Protein AF-A0A1H8G679-F1 (afdb_monomer)

pLDDT: mean 82.51, std 10.36, range [53.38, 97.31]

Secondary structure (DSSP, 8-state):
--S-HHHHHHHHHHHHH-SSSHHHHHHHHHHHHHHHHHHHHHHHHHHHHTT-THHHHHHHHHH-HHHHS---------HHHHHHHHHHHHHHHH--

Mean predicted aligned error: 12.91 Å

Radius of gyration: 24.79 Å; Cα contacts (8 Å, |Δi|>4): 46; chains: 1; bounding box: 45×52×51 Å

Organism: Stigmatella aurantiaca (NCBI:txid41)

Structure (mmCIF, N/CA/C/O backbone):
data_AF-A0A1H8G679-F1
#
_entry.id   AF-A0A1H8G679-F1
#
loop_
_atom_site.group_PDB
_atom_site.id
_atom_site.type_symbol
_atom_site.label_atom_id
_atom_site.label_alt_id
_atom_site.label_comp_id
_atom_site.label_asym_id
_atom_site.label_entity_id
_atom_site.label_seq_id
_atom_site.pdbx_PDB_ins_code
_atom_site.Cartn_x
_atom_site.Cartn_y
_atom_site.Cartn_z
_atom_site.occupancy
_atom_site.B_iso_or_equiv
_atom_site.aut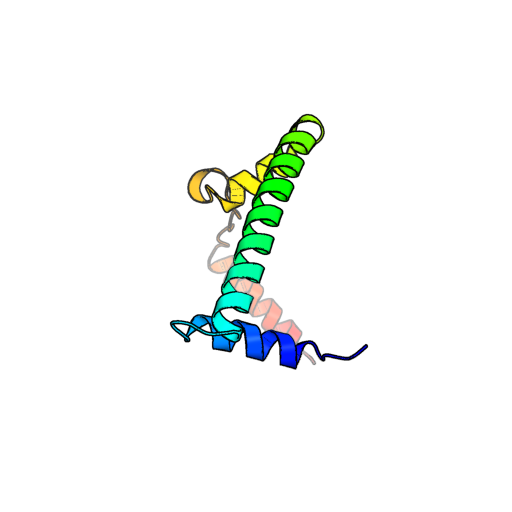h_seq_id
_atom_site.auth_comp_id
_atom_site.auth_asym_id
_atom_site.auth_atom_id
_atom_site.pdbx_PDB_model_num
ATOM 1 N N . MET A 1 1 ? 12.975 4.810 20.654 1.00 53.38 1 MET A N 1
ATOM 2 C CA . MET A 1 1 ? 12.595 3.412 20.362 1.00 53.38 1 MET A CA 1
ATOM 3 C C . MET A 1 1 ? 11.812 2.900 21.558 1.00 53.38 1 MET A C 1
ATOM 5 O O . MET A 1 1 ? 12.363 2.933 22.647 1.00 53.38 1 MET A O 1
ATOM 9 N N . GLY A 1 2 ? 10.534 2.552 21.410 1.00 82.44 2 GLY A N 1
ATOM 10 C CA . GLY A 1 2 ? 9.691 2.190 22.565 1.00 82.44 2 GLY A CA 1
ATOM 11 C C . GLY A 1 2 ? 8.545 1.228 22.258 1.00 82.44 2 GLY A C 1
ATOM 12 O O . GLY A 1 2 ? 7.821 0.843 23.167 1.00 82.44 2 GLY A O 1
ATOM 13 N N . VAL A 1 3 ? 8.383 0.828 20.997 1.00 85.38 3 VAL A N 1
ATOM 14 C CA . VAL A 1 3 ? 7.408 -0.179 20.577 1.00 85.38 3 VAL A CA 1
ATOM 15 C C . VAL A 1 3 ? 8.068 -1.014 19.488 1.00 85.38 3 VAL A C 1
ATOM 17 O O . VAL A 1 3 ? 8.643 -0.464 18.551 1.00 85.38 3 VAL A O 1
ATOM 20 N N . GLU A 1 4 ? 8.022 -2.331 19.642 1.00 92.88 4 GLU A N 1
ATOM 21 C CA . GLU A 1 4 ? 8.549 -3.278 18.661 1.00 92.88 4 GLU A CA 1
ATOM 22 C C . GLU A 1 4 ? 7.531 -3.505 17.534 1.00 92.88 4 GLU A C 1
ATOM 24 O O . GLU A 1 4 ? 6.319 -3.486 17.762 1.00 92.88 4 GLU A O 1
ATOM 29 N N . GLU A 1 5 ? 8.008 -3.770 16.317 1.00 90.31 5 GLU A N 1
ATOM 30 C CA . GLU A 1 5 ? 7.163 -3.947 15.125 1.00 90.31 5 GLU A CA 1
ATOM 31 C C . GLU A 1 5 ? 6.088 -5.024 15.320 1.00 90.31 5 GLU A C 1
ATOM 33 O O . GLU A 1 5 ? 4.912 -4.816 15.021 1.00 90.31 5 GLU A O 1
ATOM 38 N N . HIS A 1 6 ? 6.459 -6.158 15.916 1.00 94.06 6 HIS A N 1
ATOM 39 C CA . HIS A 1 6 ? 5.524 -7.247 16.186 1.00 94.06 6 HIS A CA 1
ATOM 40 C C . HIS A 1 6 ? 4.412 -6.839 17.169 1.00 94.06 6 HIS A C 1
ATOM 42 O O . HIS A 1 6 ? 3.328 -7.424 17.178 1.00 94.06 6 HIS A O 1
ATOM 48 N N . THR A 1 7 ? 4.660 -5.844 18.023 1.00 93.75 7 THR A N 1
ATOM 49 C CA . THR A 1 7 ? 3.656 -5.310 18.946 1.00 93.75 7 THR A CA 1
ATOM 50 C C . THR A 1 7 ? 2.661 -4.429 18.200 1.00 93.75 7 THR A C 1
ATOM 52 O O . THR A 1 7 ? 1.457 -4.619 18.366 1.00 93.75 7 THR A O 1
ATOM 55 N N . ILE A 1 8 ? 3.139 -3.571 17.295 1.00 91.88 8 ILE A N 1
ATOM 56 C CA . ILE A 1 8 ? 2.277 -2.777 16.405 1.00 91.88 8 ILE A CA 1
ATOM 57 C C . ILE A 1 8 ? 1.431 -3.694 15.512 1.00 91.88 8 ILE A C 1
ATOM 59 O O . ILE A 1 8 ? 0.214 -3.530 15.432 1.00 91.88 8 ILE A O 1
ATOM 63 N N . SER A 1 9 ? 2.055 -4.709 14.908 1.00 93.50 9 SER A N 1
ATOM 64 C CA . SER A 1 9 ? 1.365 -5.691 14.069 1.00 93.50 9 SER A CA 1
ATOM 65 C C . SER A 1 9 ? 0.260 -6.416 14.842 1.00 93.50 9 SER A C 1
ATOM 67 O O . SER A 1 9 ? -0.878 -6.486 14.375 1.00 93.50 9 SER A O 1
ATOM 69 N N . ARG A 1 10 ? 0.528 -6.879 16.072 1.00 94.81 10 ARG A N 1
ATOM 70 C CA . ARG A 1 10 ? -0.503 -7.505 16.921 1.00 94.81 10 ARG A CA 1
ATOM 71 C C . ARG A 1 10 ? -1.671 -6.565 17.217 1.00 94.81 10 ARG A C 1
ATOM 73 O O . ARG A 1 10 ? -2.817 -7.003 17.156 1.00 94.81 10 ARG A O 1
ATOM 80 N N . TRP A 1 11 ? -1.407 -5.297 17.532 1.00 95.62 11 TRP A N 1
ATOM 81 C CA . TRP A 1 11 ? -2.457 -4.306 17.795 1.00 95.62 11 TRP A CA 1
ATOM 82 C C . TRP A 1 11 ? -3.330 -4.046 16.569 1.00 95.62 11 TRP A C 1
ATOM 84 O O . TRP A 1 11 ? -4.553 -4.008 16.691 1.00 95.62 11 TRP A O 1
ATOM 94 N N . TYR A 1 12 ? -2.716 -3.933 15.392 1.00 93.94 12 TYR A N 1
ATOM 95 C CA . TYR A 1 12 ? -3.431 -3.739 14.136 1.00 93.94 12 TYR A CA 1
ATOM 96 C C . TYR A 1 12 ? -4.352 -4.923 13.804 1.00 93.94 12 TYR A C 1
ATOM 98 O O . TYR A 1 12 ? -5.544 -4.727 13.564 1.00 93.94 12 TYR A O 1
ATOM 106 N N . HIS A 1 13 ? -3.831 -6.156 13.856 1.00 95.62 13 HIS A N 1
ATOM 107 C CA . HIS A 1 13 ? -4.617 -7.362 13.561 1.00 95.62 13 HIS A CA 1
ATOM 108 C C . HIS A 1 13 ? -5.739 -7.579 14.578 1.00 95.62 13 HIS A C 1
ATOM 110 O O . HIS A 1 13 ? -6.840 -7.988 14.217 1.00 95.62 13 HIS A O 1
ATOM 116 N N . ARG A 1 14 ? -5.488 -7.261 15.851 1.00 95.50 14 ARG A N 1
ATOM 117 C CA . ARG A 1 14 ? -6.517 -7.291 16.891 1.00 95.50 14 ARG A CA 1
ATOM 118 C C . ARG A 1 14 ? -7.642 -6.290 16.612 1.00 95.50 14 ARG A C 1
ATOM 120 O O . ARG A 1 14 ? -8.810 -6.626 16.759 1.00 95.50 14 ARG A O 1
ATOM 127 N N . GLY A 1 15 ? -7.312 -5.079 16.169 1.00 95.50 15 GLY A N 1
ATOM 128 C CA . GLY A 1 15 ? -8.306 -4.066 15.812 1.00 95.50 15 GLY A CA 1
ATOM 129 C C . GLY A 1 15 ? -9.200 -4.436 14.622 1.00 95.50 15 GLY A C 1
ATOM 130 O O . GLY A 1 15 ? -10.295 -3.890 14.484 1.00 95.50 15 GLY A O 1
ATOM 131 N N . ALA A 1 16 ? -8.777 -5.383 13.780 1.00 94.50 16 ALA A N 1
ATOM 132 C CA . ALA A 1 16 ? -9.587 -5.874 12.668 1.00 94.50 16 ALA A CA 1
ATOM 133 C C . ALA A 1 16 ? -10.808 -6.689 13.138 1.00 94.50 16 ALA A C 1
ATOM 135 O O . ALA A 1 16 ? -11.853 -6.642 12.490 1.00 94.50 16 ALA A O 1
ATOM 136 N N . SER A 1 17 ? -10.695 -7.404 14.265 1.00 94.62 17 SER A N 1
ATOM 137 C CA . SER A 1 17 ? -11.754 -8.268 14.811 1.00 94.62 17 SER A CA 1
ATOM 138 C C . SER A 1 17 ? -12.620 -7.601 15.885 1.00 94.62 17 SER A C 1
ATOM 140 O O . SER A 1 17 ? -13.701 -8.099 16.199 1.00 94.62 17 SER A O 1
ATOM 142 N N . GLU A 1 18 ? -12.186 -6.470 16.443 1.00 94.62 18 GLU A N 1
ATOM 143 C CA . GLU A 1 18 ? -12.955 -5.713 17.434 1.00 94.62 18 GLU A CA 1
ATOM 144 C C . GLU A 1 18 ? -13.980 -4.774 16.771 1.00 94.62 18 GLU A C 1
ATOM 146 O O . GLU A 1 18 ? -13.688 -4.086 15.796 1.00 94.62 18 GLU A O 1
ATOM 151 N N . ALA A 1 19 ? -15.195 -4.690 17.323 1.00 92.06 19 ALA A N 1
ATOM 152 C CA . ALA A 1 19 ? -16.233 -3.787 16.808 1.00 92.06 19 ALA A CA 1
ATOM 153 C C . ALA A 1 19 ? -16.030 -2.318 17.237 1.00 92.06 19 ALA A C 1
ATOM 155 O O . ALA A 1 19 ? -16.492 -1.403 16.560 1.00 92.06 19 ALA A O 1
ATOM 156 N N . ARG A 1 20 ? -15.366 -2.088 18.379 1.00 93.31 20 ARG A N 1
ATOM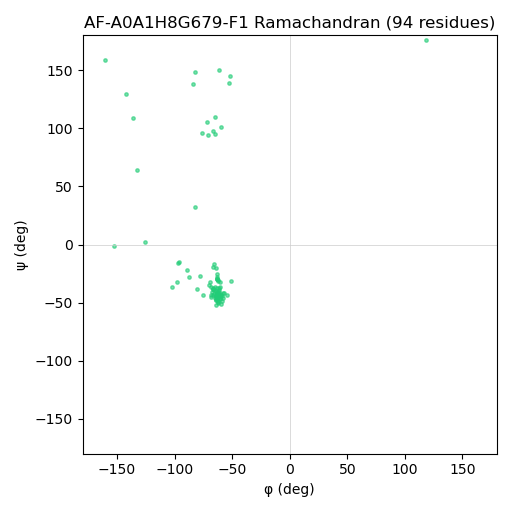 157 C CA . ARG A 1 20 ? -15.109 -0.769 18.984 1.00 93.31 20 ARG A CA 1
ATOM 158 C C . ARG A 1 20 ? -13.954 -0.848 19.986 1.00 93.31 20 ARG A C 1
ATOM 160 O O . ARG A 1 20 ? -13.707 -1.924 20.521 1.00 93.31 20 ARG A O 1
ATOM 167 N N . GLY A 1 21 ? -13.327 0.287 20.291 1.00 95.69 21 GLY A N 1
ATOM 168 C CA . GLY A 1 21 ? -12.229 0.399 21.258 1.00 95.69 21 GLY A CA 1
ATOM 169 C C . GLY A 1 21 ? -10.924 0.888 20.627 1.00 95.69 21 GLY A C 1
ATOM 170 O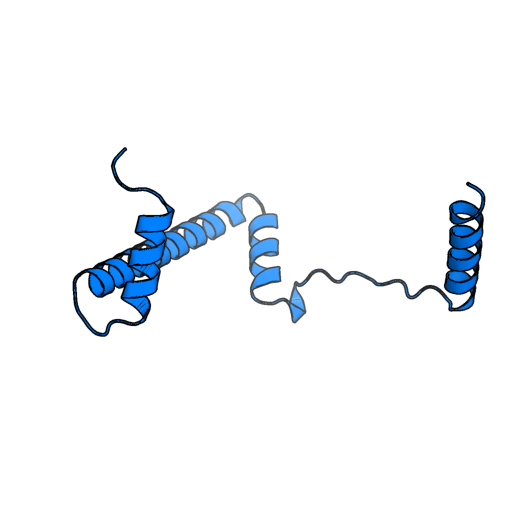 O . GLY A 1 21 ? -10.836 1.049 19.413 1.00 95.69 21 GLY A O 1
ATOM 171 N N . LEU A 1 22 ? -9.897 1.092 21.458 1.00 96.56 22 LEU A N 1
ATOM 172 C CA . LEU A 1 22 ? -8.623 1.700 21.046 1.00 96.56 22 LEU A CA 1
ATOM 173 C C . LEU A 1 22 ? -7.932 0.950 19.900 1.00 96.56 22 LEU A C 1
ATOM 175 O O . LEU A 1 22 ? -7.432 1.577 18.972 1.00 96.56 22 LEU A O 1
ATOM 179 N N . TYR A 1 23 ? -7.924 -0.387 19.922 1.00 96.19 23 TYR A N 1
ATOM 180 C CA . TYR A 1 23 ? -7.318 -1.166 18.838 1.00 96.19 23 TYR A CA 1
ATOM 181 C C . TYR A 1 23 ? -8.116 -1.050 17.539 1.00 96.19 23 TYR A C 1
ATOM 183 O O . TYR A 1 23 ? -7.521 -0.967 16.466 1.00 96.19 23 TYR A O 1
ATOM 191 N N . ARG A 1 24 ? -9.452 -0.982 17.622 1.00 97.00 24 ARG A N 1
ATOM 192 C CA . ARG A 1 24 ? -10.305 -0.733 16.456 1.00 97.00 24 ARG A CA 1
ATOM 193 C C . ARG A 1 24 ? -10.065 0.658 15.872 1.00 97.00 24 ARG A C 1
ATOM 195 O O . ARG A 1 24 ? -9.922 0.783 14.661 1.00 97.00 24 ARG A O 1
ATOM 202 N N . GLU A 1 25 ? -9.999 1.686 16.710 1.00 97.31 25 GLU A N 1
ATOM 203 C CA . GLU A 1 25 ? -9.699 3.059 16.283 1.00 97.31 25 GLU A CA 1
ATOM 204 C C . GLU A 1 25 ? -8.317 3.150 15.633 1.00 97.31 25 GLU A C 1
ATOM 206 O O . GLU A 1 25 ? -8.185 3.726 14.555 1.00 97.31 25 GLU A O 1
ATOM 211 N N . PHE A 1 26 ? -7.314 2.498 16.226 1.00 96.44 26 PHE A N 1
ATOM 212 C CA . PHE A 1 26 ? -5.981 2.376 15.643 1.00 96.44 26 PHE A CA 1
ATOM 213 C C . PHE A 1 26 ? -6.017 1.698 14.267 1.00 96.44 26 PHE A C 1
ATOM 215 O O . PHE A 1 26 ? -5.472 2.234 13.307 1.00 96.44 26 PHE A O 1
ATOM 222 N N . HIS A 1 27 ? -6.706 0.562 14.140 1.00 95.81 27 HIS A N 1
ATOM 223 C CA . HIS A 1 27 ? -6.851 -0.147 12.866 1.00 95.81 27 HIS A CA 1
ATOM 224 C C . HIS A 1 27 ? -7.512 0.726 11.788 1.00 95.81 27 HIS A C 1
ATOM 226 O O . HIS A 1 27 ? -7.036 0.784 10.656 1.00 95.81 27 HIS A O 1
ATOM 232 N N . VAL A 1 28 ? -8.576 1.453 12.141 1.00 96.88 28 VAL A N 1
ATOM 233 C CA . VAL A 1 28 ? -9.248 2.389 11.226 1.00 96.88 28 VAL A CA 1
ATOM 234 C C . VAL A 1 28 ? -8.319 3.534 10.819 1.00 96.88 28 VAL A C 1
ATOM 236 O O . VAL A 1 28 ? -8.270 3.875 9.639 1.00 96.88 28 VAL A O 1
ATOM 239 N N . ALA A 1 29 ? -7.571 4.111 11.762 1.00 96.69 29 ALA A N 1
ATOM 240 C CA . ALA A 1 29 ? -6.631 5.192 11.481 1.00 96.69 29 ALA A CA 1
ATOM 241 C C . ALA A 1 29 ? -5.507 4.748 10.533 1.00 96.69 29 ALA A C 1
ATOM 243 O O . ALA A 1 29 ? -5.201 5.465 9.582 1.00 96.69 29 ALA A O 1
ATOM 244 N N . VAL A 1 30 ? -4.944 3.553 10.745 1.00 93.44 30 VAL A N 1
ATOM 245 C CA . VAL A 1 30 ? -3.924 2.974 9.856 1.00 93.44 30 VAL A CA 1
ATOM 246 C C . VAL A 1 30 ? -4.493 2.744 8.457 1.00 93.44 30 VAL A C 1
ATOM 248 O O . VAL A 1 30 ? -3.916 3.234 7.494 1.00 93.44 30 VAL A O 1
ATOM 251 N N . ASN A 1 31 ? -5.658 2.101 8.332 1.00 91.94 31 ASN A N 1
ATOM 252 C CA . ASN A 1 31 ? -6.278 1.865 7.021 1.00 91.94 31 ASN A CA 1
ATOM 253 C C . ASN A 1 31 ? -6.590 3.164 6.275 1.00 91.94 31 ASN A C 1
ATOM 255 O O . ASN A 1 31 ? -6.482 3.228 5.053 1.00 91.94 31 ASN A O 1
ATOM 259 N N . ARG A 1 32 ? -6.999 4.207 7.004 1.00 93.69 32 ARG A N 1
ATOM 260 C CA . ARG A 1 32 ? -7.225 5.527 6.420 1.00 93.69 32 ARG A CA 1
ATOM 261 C C . ARG A 1 32 ? -5.922 6.121 5.886 1.00 93.69 32 ARG A C 1
ATOM 263 O O . ARG A 1 32 ? -5.910 6.572 4.748 1.00 93.69 32 ARG A O 1
ATOM 270 N N . ALA A 1 33 ? -4.850 6.091 6.675 1.00 91.06 33 ALA A N 1
ATOM 271 C CA . ALA A 1 33 ? -3.543 6.580 6.243 1.00 91.06 33 ALA A CA 1
ATOM 272 C C . ALA A 1 33 ? -3.011 5.791 5.034 1.00 91.06 33 ALA A C 1
ATOM 274 O O . ALA A 1 33 ? -2.478 6.380 4.099 1.00 91.06 33 ALA A O 1
ATOM 275 N N . GLU A 1 34 ? -3.210 4.470 5.005 1.00 82.06 34 GLU A N 1
ATOM 276 C CA . GLU A 1 34 ? -2.874 3.636 3.847 1.00 82.06 34 GLU A CA 1
ATOM 277 C C . GLU A 1 34 ? -3.699 4.006 2.610 1.00 82.06 34 GLU A C 1
ATOM 279 O O . GLU A 1 34 ? -3.154 4.076 1.511 1.00 82.06 34 GLU A O 1
ATOM 284 N N . ALA A 1 35 ? -4.998 4.276 2.765 1.00 84.81 35 ALA A N 1
ATOM 285 C CA . ALA A 1 35 ? -5.851 4.715 1.664 1.00 84.81 35 ALA A CA 1
ATOM 286 C C . ALA A 1 35 ? -5.428 6.084 1.107 1.00 84.81 35 ALA A C 1
ATOM 288 O O . ALA A 1 35 ? -5.342 6.242 -0.111 1.00 84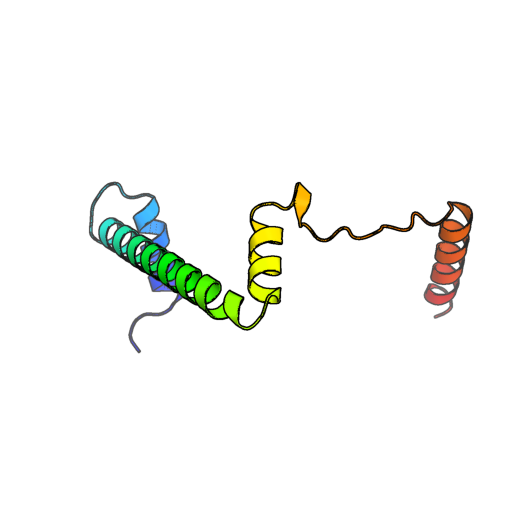.81 35 ALA A O 1
ATOM 289 N N . GLU A 1 36 ? -5.122 7.040 1.987 1.00 89.50 36 GLU A N 1
ATOM 290 C CA . GLU A 1 36 ? -4.598 8.361 1.619 1.00 89.50 36 GLU A CA 1
ATOM 291 C C . GLU A 1 36 ? -3.256 8.224 0.878 1.00 89.50 36 GLU A C 1
ATOM 293 O O . GLU A 1 36 ? -3.094 8.768 -0.215 1.00 89.50 36 GLU A O 1
ATOM 298 N N . PHE A 1 37 ? -2.342 7.395 1.390 1.00 81.00 37 PHE A N 1
ATOM 299 C CA . PHE A 1 37 ? -1.073 7.089 0.726 1.00 81.00 37 PHE A CA 1
ATOM 300 C C . PHE A 1 37 ? -1.269 6.439 -0.651 1.00 81.00 37 PHE A C 1
ATOM 302 O O . PHE A 1 37 ? -0.610 6.815 -1.618 1.00 81.00 37 PHE A O 1
ATOM 309 N N . MET A 1 38 ? -2.183 5.471 -0.775 1.00 77.75 38 MET A N 1
ATOM 310 C CA . MET A 1 38 ? -2.483 4.830 -2.060 1.00 77.75 38 MET A CA 1
ATOM 311 C C . MET A 1 38 ? -3.024 5.827 -3.087 1.00 77.75 38 MET A C 1
ATOM 313 O O . MET A 1 38 ? -2.689 5.726 -4.273 1.00 77.75 38 MET A O 1
ATOM 317 N N . GLN A 1 39 ? -3.846 6.784 -2.654 1.00 84.44 39 GLN A N 1
ATOM 318 C CA . GLN A 1 39 ? -4.343 7.846 -3.520 1.00 84.44 39 GLN A CA 1
ATOM 319 C C . GLN A 1 39 ? -3.190 8.737 -4.004 1.00 84.44 39 GLN A C 1
ATOM 321 O O . GLN A 1 39 ? -3.007 8.880 -5.212 1.00 84.44 39 GLN A O 1
ATOM 326 N N . GLU A 1 40 ? -2.368 9.251 -3.088 1.00 79.56 40 GLU A N 1
ATOM 327 C CA . GLU A 1 40 ? -1.227 10.119 -3.412 1.00 79.56 40 GLU A CA 1
ATOM 328 C C . GLU A 1 40 ? -0.204 9.413 -4.319 1.00 79.56 40 GLU A C 1
ATOM 330 O O . GLU A 1 40 ? 0.285 9.977 -5.303 1.00 79.56 40 GLU A O 1
ATOM 335 N N . ALA A 1 41 ? 0.083 8.138 -4.048 1.00 76.12 41 ALA A N 1
ATOM 336 C CA . ALA A 1 41 ? 0.955 7.325 -4.887 1.00 76.12 41 ALA A CA 1
ATOM 337 C C . ALA A 1 41 ? 0.377 7.144 -6.300 1.00 76.12 41 ALA A C 1
ATOM 339 O O . ALA A 1 41 ? 1.122 7.172 -7.281 1.00 76.12 41 ALA A O 1
ATOM 340 N N . THR A 1 42 ? -0.946 6.993 -6.424 1.00 81.75 42 THR A N 1
ATOM 341 C CA . THR A 1 42 ? -1.622 6.888 -7.725 1.00 81.75 42 THR A CA 1
ATOM 342 C C . THR A 1 42 ? -1.556 8.205 -8.491 1.00 81.75 42 THR A C 1
ATOM 344 O O . THR A 1 42 ? -1.240 8.193 -9.680 1.00 81.75 42 THR A O 1
ATOM 347 N N . GLU A 1 43 ? -1.793 9.336 -7.829 1.00 85.31 43 GLU A N 1
ATOM 348 C CA . GLU A 1 43 ? -1.668 10.673 -8.422 1.00 85.31 43 GLU A CA 1
ATOM 349 C C . GLU A 1 43 ? -0.229 10.938 -8.886 1.00 85.31 43 GLU A C 1
ATOM 351 O O . GLU A 1 43 ? 0.002 11.371 -10.016 1.00 85.31 43 GLU A O 1
ATOM 356 N N . THR A 1 44 ? 0.758 10.568 -8.067 1.00 81.00 44 THR A N 1
ATOM 357 C CA . THR A 1 44 ? 2.183 10.656 -8.415 1.00 81.00 44 THR A CA 1
ATOM 358 C C . THR A 1 44 ? 2.520 9.776 -9.617 1.00 81.00 44 THR A C 1
ATOM 360 O O . THR A 1 44 ? 3.229 10.207 -10.528 1.00 81.00 44 THR A O 1
ATOM 363 N N . LEU A 1 45 ? 1.991 8.550 -9.665 1.00 80.25 45 LEU A N 1
ATOM 364 C CA . LEU A 1 45 ? 2.179 7.641 -10.794 1.00 80.25 45 LEU A CA 1
ATOM 365 C C . LEU A 1 45 ? 1.544 8.202 -12.077 1.00 80.25 45 LEU A C 1
ATOM 367 O O . LEU A 1 45 ? 2.142 8.109 -13.149 1.00 80.25 45 LEU A O 1
ATOM 371 N N . GLN A 1 46 ? 0.359 8.811 -11.975 1.00 81.19 46 GLN A N 1
ATOM 372 C CA . GLN A 1 46 ? -0.298 9.498 -13.088 1.00 81.19 46 GLN A CA 1
ATOM 373 C C . GLN A 1 46 ? 0.524 10.700 -13.557 1.00 81.19 46 GLN A C 1
ATOM 375 O O . GLN A 1 46 ? 0.758 10.839 -14.753 1.00 81.19 46 GLN A O 1
ATOM 380 N N . 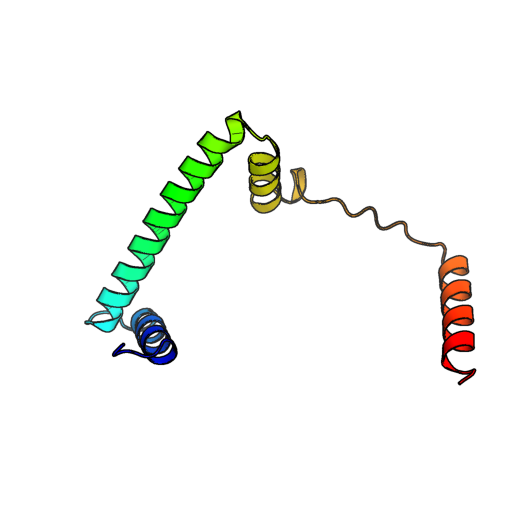ALA A 1 47 ? 1.058 11.525 -12.661 1.00 83.62 47 ALA A N 1
ATOM 381 C CA . ALA A 1 47 ? 1.935 12.626 -13.050 1.00 83.62 47 ALA A CA 1
ATOM 382 C C . ALA A 1 47 ? 3.215 12.114 -13.742 1.00 83.62 47 ALA A C 1
ATOM 384 O O . ALA A 1 47 ? 3.548 12.547 -14.850 1.00 83.62 47 ALA A O 1
ATOM 385 N N . ALA A 1 48 ? 3.886 11.124 -13.142 1.00 81.56 48 ALA A N 1
ATOM 386 C CA . ALA A 1 48 ? 5.105 10.509 -13.666 1.00 81.56 48 ALA A CA 1
ATOM 387 C C . ALA A 1 48 ? 4.882 9.717 -14.965 1.00 81.56 48 ALA A C 1
ATOM 389 O O . ALA A 1 48 ? 5.832 9.467 -15.709 1.00 81.56 48 ALA A O 1
ATOM 390 N N . SER A 1 49 ? 3.645 9.321 -15.267 1.00 79.75 49 SER A N 1
ATOM 391 C CA . SER A 1 49 ? 3.320 8.685 -16.543 1.00 79.75 49 SER A CA 1
ATOM 392 C C . SER A 1 49 ? 3.581 9.579 -17.748 1.00 79.75 49 SER A C 1
ATOM 394 O O . SER A 1 49 ? 3.952 9.082 -18.810 1.00 79.75 49 SER A O 1
ATOM 396 N N . THR A 1 50 ? 3.446 10.893 -17.559 1.00 81.12 50 THR A N 1
ATOM 397 C CA . THR A 1 50 ? 3.671 11.899 -18.599 1.00 81.12 50 THR A CA 1
ATOM 398 C C . THR A 1 50 ? 5.127 11.902 -19.070 1.00 81.12 50 THR A C 1
ATOM 400 O O . THR A 1 50 ? 5.399 12.206 -20.227 1.00 81.12 50 THR A O 1
ATOM 403 N N . SER A 1 51 ? 6.070 11.544 -18.190 1.00 85.62 51 SER A N 1
ATOM 404 C CA . SER A 1 51 ? 7.502 11.494 -18.505 1.00 85.62 51 SER A CA 1
ATOM 405 C C . SER A 1 51 ? 8.003 10.090 -18.843 1.00 85.62 51 SER A C 1
ATOM 407 O O . SER A 1 51 ? 8.919 9.951 -19.653 1.00 85.62 51 SER A O 1
ATOM 409 N N . ASN A 1 52 ? 7.425 9.039 -18.247 1.00 82.94 52 ASN A N 1
ATOM 410 C CA . ASN A 1 52 ? 7.830 7.658 -18.495 1.00 82.94 52 ASN A CA 1
ATOM 411 C C . ASN A 1 52 ? 6.612 6.728 -18.668 1.00 82.94 52 ASN A C 1
ATOM 413 O O . ASN A 1 52 ? 5.969 6.357 -17.679 1.00 82.94 52 ASN A O 1
ATOM 417 N N . PRO A 1 53 ? 6.345 6.244 -19.896 1.00 76.81 53 PRO A N 1
ATOM 418 C CA . PRO A 1 53 ? 5.178 5.409 -20.184 1.00 76.81 53 PRO A CA 1
ATOM 419 C C . PRO A 1 53 ? 5.203 4.038 -19.482 1.00 76.81 53 PRO A C 1
ATOM 421 O O . PRO A 1 53 ? 4.159 3.400 -19.336 1.00 76.81 53 PRO A O 1
ATOM 424 N N . ARG A 1 54 ? 6.363 3.583 -18.978 1.00 82.44 54 ARG A N 1
ATOM 425 C CA . ARG A 1 54 ? 6.482 2.303 -18.253 1.00 82.44 54 ARG A CA 1
ATOM 426 C C . ARG A 1 54 ? 5.664 2.264 -16.960 1.00 82.44 54 ARG A C 1
ATOM 428 O O . ARG A 1 54 ? 5.190 1.195 -16.586 1.00 82.44 54 ARG A O 1
ATOM 435 N N . HIS A 1 55 ? 5.457 3.405 -16.300 1.00 80.56 55 HIS A N 1
ATOM 436 C CA . HIS A 1 55 ? 4.643 3.475 -15.083 1.00 80.56 55 HIS A CA 1
ATOM 437 C C . HIS A 1 55 ? 3.167 3.143 -15.361 1.00 80.56 55 HIS A C 1
ATOM 439 O O . HIS A 1 55 ? 2.544 2.398 -14.604 1.00 80.56 55 HIS A O 1
ATOM 445 N N . VAL A 1 56 ? 2.632 3.611 -16.494 1.00 77.62 56 VAL A N 1
ATOM 446 C CA . VAL A 1 56 ? 1.264 3.284 -16.940 1.00 77.62 56 VAL A CA 1
ATOM 447 C C . VAL A 1 56 ? 1.165 1.825 -17.330 1.00 77.62 56 VAL A C 1
ATOM 449 O O . VAL A 1 56 ? 0.225 1.149 -16.929 1.00 77.62 56 VAL A O 1
ATOM 452 N N . GLN A 1 57 ? 2.147 1.322 -18.082 1.00 78.94 57 GLN A N 1
ATOM 453 C CA . GLN A 1 57 ? 2.181 -0.079 -18.490 1.00 78.94 57 GLN A CA 1
ATOM 454 C C . GLN A 1 57 ? 2.163 -1.015 -17.271 1.00 78.94 57 GLN A C 1
ATOM 456 O O . GLN A 1 57 ? 1.422 -1.999 -17.254 1.00 78.94 57 GLN A O 1
ATOM 461 N N . TRP A 1 58 ? 2.911 -0.679 -16.215 1.00 84.25 58 TRP A N 1
ATOM 462 C CA . TRP A 1 58 ? 2.890 -1.424 -14.958 1.00 84.25 58 TRP A CA 1
ATOM 463 C C . TRP A 1 58 ? 1.513 -1.385 -14.276 1.00 84.25 58 TRP A C 1
ATOM 465 O O . TRP A 1 58 ? 0.989 -2.434 -13.903 1.00 84.25 58 TRP A O 1
ATOM 475 N N . LEU A 1 59 ? 0.875 -0.215 -14.178 1.00 81.12 59 LEU A N 1
ATOM 476 C CA . LEU A 1 59 ? -0.466 -0.106 -13.592 1.00 81.12 59 LEU A CA 1
ATOM 477 C C . LEU A 1 59 ? -1.517 -0.891 -14.393 1.00 81.12 59 LEU A C 1
ATOM 479 O O . LEU A 1 59 ? -2.311 -1.636 -13.814 1.00 81.12 59 LEU A O 1
ATOM 483 N N . LEU A 1 60 ? -1.509 -0.748 -15.720 1.00 77.81 60 LEU A N 1
ATOM 484 C CA . LEU A 1 60 ? -2.448 -1.422 -16.616 1.00 77.81 60 LEU A CA 1
ATOM 485 C C . LEU A 1 60 ? -2.291 -2.942 -16.559 1.00 77.81 60 LEU A C 1
ATOM 487 O O . LEU A 1 60 ? -3.297 -3.639 -16.478 1.00 77.81 60 LEU A O 1
ATOM 491 N N . SER A 1 61 ? -1.057 -3.456 -16.520 1.00 83.19 61 SER A N 1
ATOM 492 C CA . SER A 1 61 ? -0.813 -4.903 -16.410 1.00 83.19 61 SER A CA 1
ATOM 493 C C . SER A 1 61 ? -1.349 -5.511 -15.111 1.00 83.19 61 SER A C 1
ATOM 495 O O . SER A 1 61 ? -1.790 -6.657 -15.116 1.00 83.19 61 SER A O 1
ATOM 497 N N . ARG A 1 62 ? -1.377 -4.748 -14.008 1.00 84.12 62 ARG A N 1
ATOM 498 C CA . ARG A 1 62 ? -1.965 -5.197 -12.735 1.00 84.12 62 ARG A CA 1
ATOM 499 C C . ARG A 1 62 ? -3.487 -5.078 -12.690 1.00 84.12 62 ARG A C 1
ATOM 501 O O . ARG A 1 62 ? -4.136 -5.936 -12.103 1.00 84.12 62 ARG A O 1
ATOM 508 N N . ARG A 1 63 ? -4.061 -4.012 -13.259 1.00 74.81 63 ARG A N 1
ATOM 509 C CA . ARG A 1 63 ? -5.508 -3.733 -13.166 1.00 74.81 63 ARG A CA 1
ATOM 510 C C . ARG A 1 63 ? -6.329 -4.414 -14.261 1.00 74.81 63 ARG A C 1
ATOM 512 O O . ARG A 1 63 ? -7.489 -4.737 -14.031 1.00 74.81 63 ARG A O 1
ATOM 519 N N . PHE A 1 64 ? -5.721 -4.654 -15.418 1.00 74.62 64 PHE A N 1
ATOM 520 C CA . PHE A 1 64 ? -6.332 -5.293 -16.583 1.00 74.62 64 PHE A CA 1
ATOM 521 C C . PHE A 1 64 ? -5.407 -6.393 -17.139 1.00 74.62 64 PHE A C 1
ATOM 523 O O . PHE A 1 64 ? -4.917 -6.280 -18.269 1.00 74.62 64 PHE A O 1
ATOM 530 N N . PRO A 1 65 ? -5.142 -7.458 -16.358 1.00 81.88 65 PRO A N 1
ATOM 531 C CA . PRO A 1 65 ? -4.185 -8.499 -16.732 1.00 81.88 65 PRO A CA 1
ATOM 532 C C . PRO A 1 65 ? -4.550 -9.224 -18.037 1.00 81.88 65 PRO A C 1
ATOM 534 O O . PRO A 1 65 ? -3.661 -9.552 -18.811 1.00 81.88 65 PRO A O 1
ATOM 537 N N . GLU A 1 66 ? -5.833 -9.388 -18.358 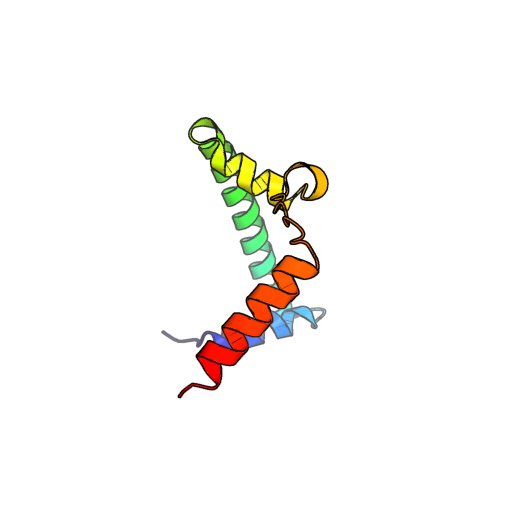1.00 77.06 66 GLU A N 1
ATOM 538 C CA . GLU A 1 66 ? -6.269 -10.034 -19.612 1.00 77.06 66 GLU A CA 1
ATOM 539 C C . GLU A 1 66 ? -5.847 -9.269 -20.882 1.00 77.06 66 GLU A C 1
ATOM 541 O O . GLU A 1 66 ? -5.633 -9.858 -21.944 1.00 77.06 66 GLU A O 1
ATOM 546 N N . LEU A 1 67 ? -5.718 -7.942 -20.782 1.00 69.06 67 LEU A N 1
ATOM 547 C CA . LEU A 1 67 ? -5.423 -7.058 -21.914 1.00 69.06 67 LEU A CA 1
ATOM 548 C C . LEU A 1 67 ? -3.954 -6.623 -21.953 1.00 69.06 67 LEU A C 1
ATOM 550 O O . LEU A 1 67 ? -3.381 -6.491 -23.032 1.00 69.06 67 LEU A O 1
ATOM 554 N N . TYR A 1 68 ? -3.352 -6.396 -20.782 1.00 72.75 68 TYR A N 1
ATOM 555 C CA . TYR A 1 68 ? -2.010 -5.816 -20.641 1.00 72.75 68 TYR A CA 1
ATOM 556 C C . TYR A 1 68 ? -1.065 -6.671 -19.793 1.00 72.75 68 TYR A C 1
ATOM 558 O O . TYR A 1 68 ? 0.068 -6.261 -19.531 1.00 72.75 68 TYR A O 1
ATOM 566 N N . GLY A 1 69 ? -1.519 -7.834 -19.328 1.00 73.88 69 GLY A N 1
ATOM 567 C CA . GLY A 1 69 ? -0.683 -8.795 -18.626 1.00 73.88 69 GLY A CA 1
ATOM 568 C C . GLY A 1 69 ? 0.450 -9.281 -19.519 1.00 73.88 69 GLY A C 1
ATOM 569 O O . GLY A 1 69 ? 0.347 -9.327 -20.748 1.00 73.88 69 GLY A O 1
ATOM 570 N N . ARG A 1 70 ? 1.568 -9.628 -18.885 1.00 72.38 70 ARG A N 1
ATOM 571 C CA . ARG A 1 70 ? 2.725 -10.159 -19.595 1.00 72.38 70 ARG A CA 1
ATOM 572 C C . ARG A 1 70 ? 2.333 -11.504 -20.204 1.00 72.38 70 ARG A C 1
ATOM 574 O O . ARG A 1 70 ? 2.111 -12.472 -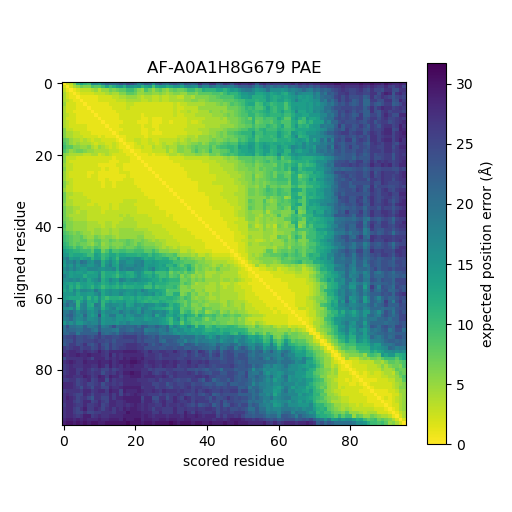19.485 1.00 72.38 70 ARG A O 1
ATOM 581 N N . ARG A 1 71 ? 2.223 -11.549 -21.531 1.00 68.31 71 ARG A N 1
ATOM 582 C CA . ARG A 1 71 ? 2.088 -12.805 -22.265 1.00 68.31 71 ARG A CA 1
ATOM 583 C C . ARG A 1 71 ? 3.460 -13.449 -22.308 1.00 68.31 71 ARG A C 1
ATOM 585 O O . ARG A 1 71 ? 4.291 -13.088 -23.139 1.00 68.31 71 ARG A O 1
ATOM 592 N N . ASP A 1 72 ? 3.706 -14.353 -21.374 1.00 71.12 72 ASP A N 1
ATOM 593 C CA . ASP A 1 72 ? 4.833 -15.259 -21.495 1.00 71.12 72 ASP A CA 1
ATOM 594 C C . ASP A 1 72 ? 4.462 -16.254 -22.597 1.00 71.12 72 ASP A C 1
ATOM 596 O O . ASP A 1 72 ? 3.582 -17.099 -22.429 1.00 71.12 72 ASP A O 1
ATOM 600 N N . ASN A 1 73 ? 5.069 -16.087 -23.775 1.00 57.75 73 ASN A N 1
ATOM 601 C CA . ASN A 1 73 ? 4.973 -17.076 -24.837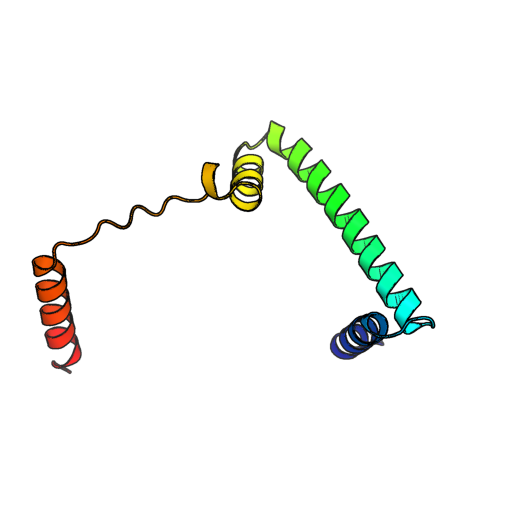 1.00 57.75 73 ASN A CA 1
ATOM 602 C C . ASN A 1 73 ? 5.671 -18.333 -24.325 1.00 57.75 73 ASN A C 1
ATOM 604 O O . ASN A 1 73 ? 6.894 -18.448 -24.389 1.00 57.75 73 ASN A O 1
ATOM 608 N N . VAL A 1 74 ? 4.895 -19.256 -23.766 1.00 61.34 74 VAL A N 1
ATOM 609 C CA . VAL A 1 74 ? 5.379 -20.602 -23.497 1.00 61.34 74 VAL A CA 1
ATOM 610 C C . VAL A 1 74 ? 5.507 -21.263 -24.862 1.00 61.34 74 VAL A C 1
ATOM 6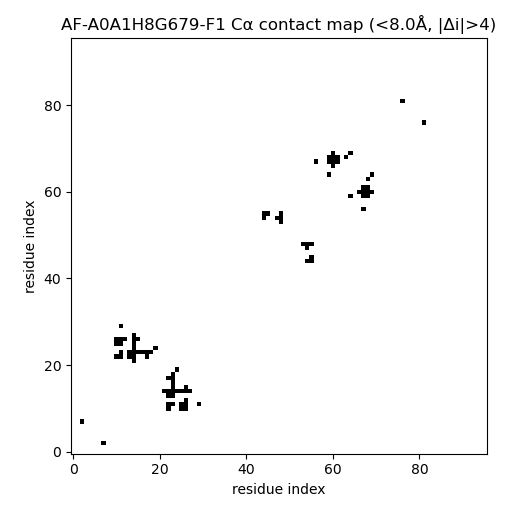12 O O . VAL A 1 74 ? 4.525 -21.753 -25.417 1.00 61.34 74 VAL A O 1
ATOM 615 N N . GLU A 1 75 ? 6.704 -21.218 -25.444 1.00 60.44 75 GLU A N 1
ATOM 616 C CA . GLU A 1 75 ? 7.046 -22.121 -26.538 1.00 60.44 75 GLU A CA 1
ATOM 617 C C . GLU A 1 75 ? 6.914 -23.542 -25.988 1.00 60.44 75 GLU A C 1
ATOM 619 O O . GLU A 1 75 ? 7.749 -24.022 -25.218 1.00 60.44 75 GLU A O 1
ATOM 624 N N . ALA A 1 76 ? 5.800 -24.196 -26.312 1.00 64.38 76 ALA A N 1
ATOM 625 C CA . ALA A 1 76 ? 5.602 -25.595 -25.997 1.00 64.38 76 ALA A CA 1
ATOM 626 C C . ALA A 1 76 ? 6.613 -26.393 -26.827 1.00 64.38 76 ALA A C 1
ATOM 628 O O . ALA A 1 76 ? 6.398 -26.638 -28.012 1.00 64.38 76 ALA A O 1
ATOM 629 N N . LYS A 1 77 ? 7.741 -26.754 -26.206 1.00 67.38 77 LYS A N 1
ATOM 630 C CA . LYS A 1 77 ? 8.718 -27.675 -26.794 1.00 67.38 77 LYS A CA 1
ATOM 631 C C . LYS A 1 77 ? 8.007 -28.952 -27.231 1.00 67.38 77 LYS A C 1
ATOM 633 O O . LYS A 1 77 ? 7.154 -29.448 -26.484 1.00 67.38 77 LYS A O 1
ATOM 638 N N . SER A 1 78 ? 8.371 -29.477 -28.403 1.00 74.31 78 SER A N 1
ATOM 639 C CA . SER A 1 78 ? 7.883 -30.777 -28.870 1.00 74.31 78 SER A CA 1
ATOM 640 C C . SER A 1 78 ? 8.122 -31.832 -27.778 1.00 74.31 78 SER A C 1
ATOM 642 O O . SER A 1 78 ? 9.132 -31.748 -27.072 1.00 74.31 78 SER A O 1
ATOM 644 N N . PRO A 1 79 ? 7.238 -32.832 -27.608 1.00 74.88 79 PRO A N 1
ATOM 645 C CA . PRO A 1 79 ? 7.469 -33.931 -26.669 1.00 74.88 79 PRO A CA 1
ATOM 646 C C . PRO A 1 79 ? 8.843 -34.596 -26.856 1.00 74.88 79 PRO A C 1
ATOM 648 O O . PRO A 1 79 ? 9.452 -35.034 -25.883 1.00 74.88 79 PRO A O 1
ATOM 651 N N . GLU A 1 80 ? 9.346 -34.623 -28.094 1.00 77.19 80 GLU A N 1
ATOM 652 C CA . GLU A 1 80 ? 10.673 -35.143 -28.439 1.00 77.19 80 GLU A CA 1
ATOM 653 C C . GLU A 1 80 ? 11.805 -34.283 -27.856 1.00 77.19 80 GLU A C 1
ATOM 655 O O . GLU A 1 80 ? 12.728 -34.823 -27.246 1.00 77.19 80 GLU A O 1
ATOM 660 N N . ASP A 1 81 ? 11.696 -32.954 -27.941 1.00 77.81 81 ASP A N 1
ATOM 661 C CA . ASP A 1 81 ? 12.686 -32.022 -27.385 1.00 77.81 81 ASP A CA 1
ATOM 662 C C . ASP A 1 81 ? 12.705 -32.086 -25.849 1.00 77.81 81 ASP A C 1
ATOM 664 O O . ASP A 1 81 ? 13.762 -32.050 -25.224 1.00 77.81 81 ASP A O 1
ATOM 668 N N . GLN A 1 82 ? 11.533 -32.247 -25.221 1.00 76.62 82 GLN A N 1
ATOM 669 C CA . GLN A 1 82 ? 11.428 -32.422 -23.767 1.00 76.62 82 GLN A CA 1
ATOM 670 C C . GLN A 1 82 ? 12.051 -33.748 -23.303 1.00 76.62 82 GLN A C 1
ATOM 672 O O . GLN A 1 82 ? 12.700 -33.804 -22.254 1.00 76.62 82 GLN A O 1
ATOM 677 N N . ALA A 1 83 ? 11.876 -34.822 -24.077 1.00 79.50 83 ALA A N 1
ATOM 678 C CA . ALA A 1 83 ? 12.488 -36.118 -23.797 1.00 79.50 83 ALA A CA 1
ATOM 679 C C . ALA A 1 83 ? 14.018 -36.073 -23.955 1.00 79.50 83 ALA A C 1
ATOM 681 O O . ALA A 1 83 ? 14.736 -36.618 -23.116 1.00 79.50 83 ALA A O 1
ATOM 682 N N . ALA A 1 84 ? 14.520 -35.379 -24.980 1.00 80.31 84 ALA A N 1
ATOM 683 C CA . ALA A 1 84 ? 15.952 -35.184 -25.190 1.00 80.31 84 ALA A CA 1
ATOM 684 C C . ALA A 1 84 ? 16.591 -34.360 -24.058 1.00 80.31 84 ALA A C 1
ATOM 686 O O . ALA A 1 84 ? 17.602 -34.777 -23.490 1.00 80.31 84 ALA A O 1
ATOM 687 N N . ASP A 1 85 ? 15.961 -33.249 -23.664 1.00 79.00 85 ASP A N 1
ATOM 688 C CA . ASP A 1 85 ? 16.443 -32.394 -22.574 1.00 79.00 85 ASP A CA 1
ATOM 689 C C . ASP A 1 85 ? 16.455 -33.137 -21.232 1.00 79.00 85 ASP A C 1
ATOM 691 O O . ASP A 1 85 ? 17.409 -33.032 -20.462 1.00 79.00 85 ASP A O 1
ATOM 695 N N . THR A 1 86 ? 15.411 -33.919 -20.940 1.00 81.69 86 THR A N 1
ATOM 696 C CA . THR A 1 86 ? 15.343 -34.700 -19.694 1.00 81.69 86 THR A CA 1
ATOM 697 C C . THR A 1 86 ? 16.340 -35.854 -19.673 1.00 81.69 86 THR A C 1
ATOM 699 O O . THR A 1 86 ? 16.898 -36.136 -18.612 1.00 81.69 86 THR A O 1
ATOM 702 N N . ALA A 1 87 ? 16.610 -36.499 -20.810 1.00 81.56 87 ALA A N 1
ATOM 703 C CA . ALA A 1 87 ? 17.663 -37.504 -20.919 1.00 81.56 87 ALA A CA 1
ATOM 704 C C . ALA A 1 87 ? 19.052 -36.887 -20.686 1.00 81.56 87 ALA A C 1
ATOM 706 O O . ALA A 1 87 ? 19.803 -37.391 -19.854 1.00 81.56 87 ALA A O 1
ATOM 707 N N . ALA A 1 88 ? 19.349 -35.753 -21.330 1.00 79.75 88 ALA A N 1
ATOM 708 C CA . ALA A 1 88 ? 20.608 -35.030 -21.155 1.00 79.75 88 ALA A CA 1
ATOM 709 C C . ALA A 1 88 ? 20.803 -34.528 -19.713 1.00 79.75 88 ALA A C 1
ATOM 711 O O . ALA A 1 88 ? 21.898 -34.618 -19.159 1.00 79.75 88 ALA A O 1
ATOM 712 N N . LEU A 1 89 ? 19.735 -34.042 -19.070 1.00 80.50 89 LEU A N 1
ATOM 713 C CA . LEU A 1 89 ? 19.782 -33.599 -17.677 1.00 80.50 89 LEU A CA 1
ATOM 714 C C . LEU A 1 89 ? 20.043 -34.766 -16.714 1.00 80.50 89 LEU A C 1
ATOM 716 O O . LEU A 1 89 ? 20.761 -34.603 -15.732 1.00 80.50 89 LEU A O 1
ATOM 720 N N . ARG A 1 90 ? 19.454 -35.940 -16.976 1.00 81.12 90 ARG A N 1
ATOM 721 C CA . ARG A 1 90 ? 19.681 -37.143 -16.161 1.00 81.12 90 ARG A CA 1
ATOM 722 C C . ARG A 1 90 ? 21.115 -37.626 -16.273 1.00 81.12 90 ARG A C 1
ATOM 724 O O . ARG A 1 90 ? 21.685 -37.959 -15.244 1.00 81.12 90 ARG A O 1
ATOM 731 N N . ASP A 1 91 ? 21.675 -37.619 -17.477 1.00 83.25 91 ASP A N 1
ATOM 732 C CA . ASP A 1 91 ? 23.069 -37.992 -17.714 1.00 83.25 91 ASP A CA 1
ATOM 733 C C . ASP A 1 91 ? 24.004 -37.068 -16.918 1.00 83.25 91 ASP A C 1
ATOM 735 O O . ASP A 1 91 ? 24.754 -37.516 -16.058 1.00 83.25 91 ASP A O 1
ATOM 739 N N . LEU A 1 92 ? 23.817 -35.750 -17.045 1.00 78.38 92 LEU A N 1
ATOM 740 C CA . LEU A 1 92 ? 24.620 -34.741 -16.346 1.00 78.38 92 LEU A CA 1
ATOM 741 C C . LEU A 1 92 ? 24.506 -34.786 -14.807 1.00 78.38 92 LEU A C 1
ATOM 743 O O . LEU A 1 92 ? 25.423 -34.364 -14.103 1.00 78.38 92 LEU A O 1
ATOM 747 N N . LEU A 1 93 ? 23.372 -35.245 -14.271 1.00 76.56 93 LEU A N 1
ATOM 748 C CA . LEU A 1 93 ? 23.133 -35.343 -12.825 1.00 76.56 93 LEU A CA 1
ATOM 749 C C . LEU A 1 93 ? 23.582 -36.679 -12.220 1.00 76.56 93 LEU A C 1
ATOM 751 O O . LEU A 1 93 ? 23.785 -36.737 -11.007 1.00 76.56 93 LEU A O 1
ATOM 755 N N . LEU A 1 94 ? 23.698 -37.732 -13.031 1.00 75.62 94 LEU A N 1
ATOM 756 C CA . LEU A 1 94 ? 24.100 -39.072 -12.596 1.00 75.62 94 LEU A CA 1
ATOM 757 C C . LEU A 1 94 ? 25.596 -39.346 -12.818 1.00 75.62 94 LEU A C 1
ATOM 759 O O . LEU A 1 94 ? 26.125 -40.244 -12.172 1.00 75.62 94 LEU A O 1
ATOM 763 N N . ASP A 1 95 ? 26.281 -38.546 -13.640 1.00 59.59 95 ASP A N 1
ATOM 764 C CA . ASP A 1 95 ? 27.734 -38.620 -13.878 1.00 59.59 95 ASP A CA 1
ATOM 765 C C . ASP A 1 95 ? 28.587 -37.898 -12.803 1.00 59.59 95 ASP A C 1
ATOM 767 O O . ASP A 1 95 ? 29.659 -37.353 -13.086 1.00 59.59 95 ASP A O 1
ATOM 771 N N . ARG A 1 96 ? 28.129 -37.878 -11.540 1.00 53.66 96 ARG A N 1
ATOM 772 C CA . ARG A 1 96 ? 28.888 -37.340 -10.395 1.00 53.66 96 ARG A CA 1
ATOM 773 C C . ARG A 1 96 ? 29.171 -38.378 -9.320 1.00 53.66 96 ARG A C 1
ATOM 775 O O . ARG A 1 96 ? 28.205 -39.001 -8.830 1.00 53.66 96 ARG A O 1
#

Foldseek 3Di:
DPDDPVRLVVLLVVLVPDPDDDSVVSVVVVVVVVVVVVVVVVVVLVVCCVVPVVSVLVVCCVVPVVVRPDPPPPPPPDPVVVVVVVVVVCCVVVVD

Solvent-accessible surface area (backbone atoms only — not comparable to full-atom values): 5614 Å² total; per-residue (Å²): 141,90,77,57,70,72,57,56,51,50,43,38,60,52,10,73,77,41,94,68,56,73,41,22,54,50,29,53,52,50,52,48,53,52,50,51,49,52,49,53,52,47,51,50,43,58,59,49,27,79,81,38,62,65,55,46,52,54,52,41,23,71,78,38,42,94,84,48,34,86,79,76,81,76,76,78,68,52,74,67,56,53,50,52,52,52,52,53,51,48,51,72,69,65,77,113

Sequence (96 aa):
MGVEEHTISRWYHRGASEARGLYREFHVAVNRAEAEFMQEATETLQAASTSNPRHVQWLLSRRFPELYGRRDNVEAKSPEDQAADTAALRDLLLDR